Protein AF-A0A8I5ZWR5-F1 (afdb_monomer_lite)

Sequence (68 aa):
MSILRIYAREIFDSCGNPTVEVDLYTTKGLARITWTSSFQLSTAGTSHPIRCTSPSSWTTKWCLLRSL

Foldseek 3Di:
DDWDDKDKDWDADPQRWTKIWIWTQDPVGIDIDIDTDDDHDPPPDDPDPDDPPPPDPVVVVVVVVVVD

pLDDT: mean 71.49, std 20.35, range [38.41, 96.06]

Structure (mmCIF, N/CA/C/O backbone):
data_AF-A0A8I5ZWR5-F1
#
_entry.id   A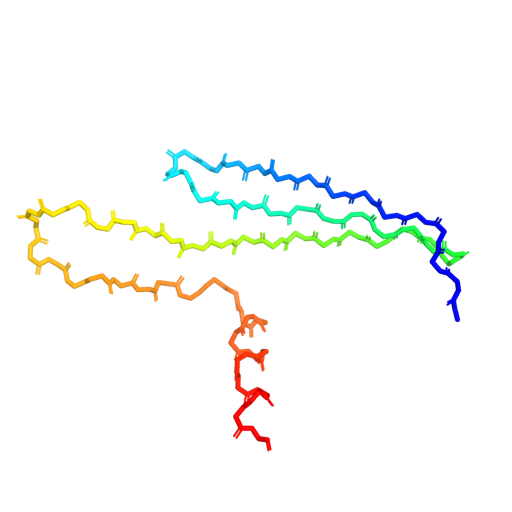F-A0A8I5ZWR5-F1
#
loop_
_atom_site.group_PDB
_atom_site.id
_atom_site.type_symbol
_atom_site.label_atom_id
_atom_site.label_alt_id
_atom_site.label_comp_id
_atom_site.label_asym_id
_atom_site.label_entity_id
_atom_site.label_seq_id
_atom_site.pdbx_PDB_ins_code
_atom_site.Cartn_x
_atom_site.Cartn_y
_atom_site.Cartn_z
_atom_site.occupancy
_atom_site.B_iso_or_equiv
_atom_site.auth_seq_id
_atom_site.auth_comp_id
_atom_site.auth_asym_id
_atom_site.auth_atom_id
_atom_site.pdbx_PDB_model_num
ATOM 1 N N . MET A 1 1 ? -17.153 -14.317 4.358 1.00 70.50 1 MET A N 1
ATOM 2 C CA . MET A 1 1 ? -16.500 -13.072 4.826 1.00 70.50 1 MET A CA 1
ATOM 3 C C . MET A 1 1 ? -16.596 -12.055 3.704 1.00 70.50 1 MET A C 1
ATOM 5 O O . MET A 1 1 ? -16.318 -12.444 2.579 1.00 70.50 1 MET A O 1
ATOM 9 N N . SER A 1 2 ? -17.013 -10.815 3.969 1.00 87.19 2 SER A N 1
ATOM 10 C CA . SER A 1 2 ? -17.075 -9.771 2.939 1.00 87.19 2 SER A CA 1
ATOM 11 C C . SER A 1 2 ? -15.810 -8.915 2.958 1.00 87.19 2 SER A C 1
ATOM 13 O O . SER A 1 2 ? -15.363 -8.445 4.008 1.00 87.19 2 SER A O 1
ATOM 15 N N . ILE A 1 3 ? -15.230 -8.734 1.774 1.00 91.00 3 ILE A N 1
ATOM 16 C CA . ILE A 1 3 ? -14.184 -7.745 1.530 1.00 91.00 3 ILE A CA 1
ATOM 17 C C . ILE A 1 3 ? -14.890 -6.408 1.327 1.00 91.00 3 ILE A C 1
ATOM 19 O O . ILE A 1 3 ? -15.800 -6.310 0.509 1.00 91.00 3 ILE A O 1
ATOM 23 N N . LEU A 1 4 ? -14.498 -5.399 2.099 1.00 95.31 4 LEU A N 1
ATOM 24 C CA . LEU A 1 4 ? -15.077 -4.063 2.022 1.00 95.31 4 LEU A CA 1
ATOM 25 C C . LEU A 1 4 ? -14.341 -3.218 0.989 1.00 95.31 4 LEU A C 1
ATOM 27 O O . LEU A 1 4 ? -14.978 -2.570 0.164 1.00 95.31 4 LEU A O 1
ATOM 31 N N . ARG A 1 5 ? -13.004 -3.189 1.067 1.00 94.38 5 ARG A N 1
ATOM 32 C CA . ARG A 1 5 ? -12.132 -2.370 0.212 1.00 94.38 5 ARG A CA 1
ATOM 33 C C . ARG A 1 5 ? -10.754 -3.007 0.088 1.00 94.38 5 ARG A C 1
ATOM 35 O O . ARG A 1 5 ? -10.304 -3.695 1.004 1.00 94.38 5 ARG A O 1
ATOM 42 N N . ILE A 1 6 ? -10.089 -2.732 -1.025 1.00 95.00 6 ILE A N 1
ATOM 43 C CA . ILE A 1 6 ? -8.697 -3.103 -1.268 1.00 95.00 6 ILE A CA 1
ATOM 44 C C . ILE A 1 6 ? -7.984 -1.843 -1.746 1.00 95.00 6 ILE A C 1
ATOM 46 O O . ILE A 1 6 ? -8.444 -1.2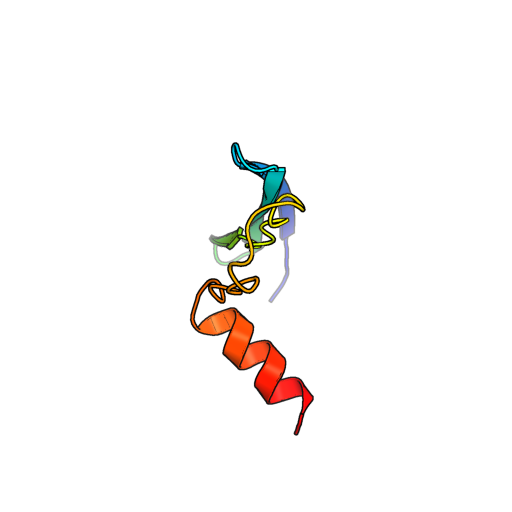07 -2.692 1.00 95.00 6 ILE A O 1
ATOM 50 N N . TYR A 1 7 ? -6.879 -1.493 -1.098 1.00 96.06 7 TYR A N 1
ATOM 51 C CA . TYR A 1 7 ? -5.966 -0.465 -1.586 1.00 96.06 7 TYR A CA 1
ATOM 52 C C . TYR A 1 7 ? -4.621 -1.114 -1.873 1.00 96.06 7 TYR A C 1
ATOM 54 O O . TYR A 1 7 ? -4.107 -1.848 -1.036 1.00 96.06 7 TYR A O 1
ATOM 62 N N . ALA A 1 8 ? -4.062 -0.843 -3.047 1.00 94.44 8 ALA A N 1
ATOM 63 C CA . ALA A 1 8 ? -2.738 -1.309 -3.423 1.00 94.44 8 ALA A CA 1
ATOM 64 C C . ALA A 1 8 ? -1.869 -0.113 -3.810 1.00 94.44 8 ALA A C 1
ATOM 66 O O . ALA A 1 8 ? -2.359 0.840 -4.421 1.00 94.44 8 ALA A O 1
ATOM 67 N N . ARG A 1 9 ? -0.591 -0.164 -3.443 1.00 93.88 9 ARG A N 1
ATOM 68 C CA . ARG A 1 9 ? 0.427 0.792 -3.882 1.00 93.88 9 ARG A CA 1
ATOM 69 C C . ARG A 1 9 ? 1.652 0.035 -4.367 1.00 93.88 9 ARG A C 1
ATOM 71 O O . ARG A 1 9 ? 2.053 -0.949 -3.752 1.00 93.88 9 ARG A O 1
ATOM 78 N N . GLU A 1 10 ? 2.219 0.502 -5.467 1.00 92.25 10 GLU A N 1
ATOM 79 C CA . GLU A 1 10 ? 3.468 -0.003 -6.021 1.00 92.25 10 GLU A CA 1
ATOM 80 C C . GLU A 1 10 ? 4.565 1.024 -5.750 1.00 92.25 10 GLU A C 1
ATOM 82 O O . GLU A 1 10 ? 4.396 2.218 -6.003 1.00 92.25 10 GLU A O 1
ATOM 87 N N . ILE A 1 11 ? 5.663 0.555 -5.169 1.00 90.75 11 ILE A N 1
ATOM 88 C CA . ILE A 1 11 ? 6.807 1.356 -4.754 1.00 90.75 11 ILE A CA 1
ATOM 89 C C . ILE A 1 11 ? 8.041 0.720 -5.377 1.00 90.75 11 ILE A C 1
ATOM 91 O O . ILE A 1 11 ? 8.310 -0.459 -5.157 1.00 90.75 11 ILE A O 1
ATOM 95 N N . PHE A 1 12 ? 8.798 1.501 -6.137 1.00 87.50 12 PHE A N 1
ATOM 96 C CA . PHE A 1 12 ? 10.068 1.051 -6.689 1.00 87.50 12 PHE A CA 1
ATOM 97 C C . PHE A 1 12 ? 11.191 1.303 -5.686 1.00 87.50 12 PHE A C 1
ATOM 99 O O . PHE A 1 12 ? 11.292 2.394 -5.119 1.00 87.50 12 PHE A O 1
ATOM 106 N N . ASP A 1 13 ? 12.031 0.294 -5.464 1.00 83.31 13 ASP A N 1
ATOM 107 C CA . ASP A 1 13 ? 13.296 0.491 -4.762 1.00 83.31 13 ASP A CA 1
ATOM 108 C C . ASP A 1 13 ? 14.311 1.238 -5.653 1.00 83.31 13 ASP A C 1
ATOM 110 O O . ASP A 1 13 ? 14.061 1.535 -6.823 1.00 83.31 13 ASP A O 1
ATOM 114 N N . SER A 1 14 ? 15.486 1.554 -5.112 1.00 86.75 14 SER A N 1
ATOM 115 C CA . SER A 1 14 ? 16.546 2.244 -5.861 1.00 86.75 14 SER A CA 1
ATOM 116 C C . SER A 1 14 ? 17.111 1.439 -7.038 1.00 86.75 14 SER A C 1
ATOM 118 O O . SER A 1 14 ? 17.760 2.016 -7.909 1.00 86.75 14 SER A O 1
ATOM 120 N N . CYS A 1 15 ? 16.884 0.124 -7.078 1.00 82.50 15 CYS A N 1
ATOM 121 C CA . CYS A 1 15 ? 17.261 -0.744 -8.190 1.00 82.50 15 CYS A CA 1
ATOM 122 C C . CYS A 1 15 ? 16.152 -0.863 -9.248 1.00 82.50 15 CYS A C 1
ATOM 124 O O . CYS A 1 15 ? 16.366 -1.513 -10.270 1.00 82.50 15 CYS A O 1
ATOM 126 N N . GLY A 1 16 ? 14.986 -0.251 -9.020 1.00 84.56 16 GLY A N 1
ATOM 127 C CA . GLY A 1 16 ? 13.826 -0.342 -9.900 1.00 84.56 16 GLY A CA 1
ATOM 128 C C . GLY A 1 16 ? 12.998 -1.614 -9.710 1.00 84.56 16 GLY A C 1
ATOM 129 O O . GLY A 1 16 ? 12.155 -1.911 -10.554 1.00 84.56 16 GLY A O 1
ATOM 130 N N . ASN A 1 17 ? 13.199 -2.372 -8.628 1.00 84.50 17 ASN A N 1
ATOM 131 C CA . ASN A 1 17 ? 12.345 -3.514 -8.330 1.00 84.50 17 ASN A CA 1
ATOM 132 C C . ASN A 1 17 ? 11.008 -3.043 -7.742 1.00 84.50 17 ASN A C 1
ATOM 134 O O . ASN A 1 17 ? 11.009 -2.279 -6.768 1.00 84.50 17 ASN A O 1
ATOM 138 N N . PRO A 1 18 ? 9.864 -3.524 -8.257 1.00 87.94 18 PRO A N 1
ATOM 139 C CA . PRO A 1 18 ? 8.580 -3.193 -7.671 1.00 87.94 18 PRO A CA 1
ATOM 140 C C . PRO A 1 18 ? 8.349 -3.961 -6.364 1.00 87.94 18 PRO A C 1
ATOM 142 O O . PRO A 1 18 ? 8.465 -5.192 -6.285 1.00 87.94 18 PRO A O 1
ATOM 145 N N . THR A 1 19 ? 7.971 -3.207 -5.338 1.00 89.38 19 THR A N 1
ATOM 146 C CA . THR A 1 19 ? 7.367 -3.682 -4.097 1.00 89.38 19 THR A CA 1
ATOM 147 C C . THR A 1 19 ? 5.910 -3.250 -4.071 1.00 89.38 19 THR A C 1
ATOM 149 O O . THR A 1 19 ? 5.600 -2.064 -4.144 1.00 89.38 19 THR A O 1
ATOM 152 N N . VAL A 1 20 ? 5.004 -4.214 -3.960 1.00 90.75 20 VAL A N 1
ATOM 153 C CA . VAL A 1 20 ? 3.564 -3.980 -3.890 1.00 90.75 20 VAL A CA 1
ATOM 154 C C . VAL A 1 20 ? 3.109 -4.135 -2.446 1.00 90.75 20 VAL A C 1
ATOM 156 O O . VAL A 1 20 ? 3.285 -5.187 -1.836 1.00 90.75 20 VAL A O 1
ATOM 159 N N . GLU A 1 21 ? 2.488 -3.100 -1.899 1.00 92.56 21 GLU A N 1
ATOM 160 C CA . GLU A 1 21 ? 1.802 -3.158 -0.610 1.00 92.56 21 GLU A CA 1
ATOM 161 C C . GLU A 1 21 ? 0.293 -3.196 -0.836 1.00 92.56 21 GLU A C 1
ATOM 163 O O . GLU A 1 21 ? -0.241 -2.426 -1.637 1.00 92.56 21 GLU A O 1
ATOM 168 N N . VAL A 1 22 ? -0.401 -4.077 -0.117 1.00 94.38 22 VAL A N 1
ATOM 169 C CA . VAL A 1 22 ? -1.847 -4.283 -0.220 1.00 94.38 22 VAL A CA 1
ATOM 170 C C . VAL A 1 22 ? -2.490 -4.184 1.161 1.00 94.38 22 VAL A C 1
ATOM 172 O O . VAL A 1 22 ? -2.193 -4.975 2.057 1.00 94.38 22 VAL A O 1
ATOM 175 N N . ASP A 1 23 ? -3.426 -3.247 1.297 1.00 94.06 23 ASP A N 1
ATOM 176 C CA . ASP A 1 23 ? -4.293 -3.066 2.458 1.00 94.06 23 ASP A CA 1
ATOM 177 C C . ASP A 1 23 ? -5.680 -3.667 2.148 1.00 94.06 23 ASP A C 1
ATOM 179 O O . ASP A 1 23 ? -6.440 -3.144 1.326 1.00 94.06 23 ASP A O 1
ATOM 183 N N . LEU A 1 24 ? -6.026 -4.769 2.818 1.00 94.75 24 LEU A N 1
ATOM 184 C CA . LEU A 1 24 ? -7.302 -5.477 2.707 1.00 94.75 24 LEU A CA 1
ATOM 185 C C . LEU A 1 24 ? -8.217 -5.117 3.884 1.00 94.75 24 LEU A C 1
ATOM 187 O O . LEU A 1 24 ? -7.981 -5.524 5.023 1.00 94.75 24 LEU A O 1
ATOM 191 N N . TYR A 1 25 ? -9.302 -4.398 3.606 1.00 95.00 25 TYR A N 1
ATOM 192 C CA . TYR A 1 25 ? -10.315 -4.048 4.597 1.00 95.00 25 TYR A CA 1
ATOM 193 C C . TYR A 1 25 ? -11.432 -5.088 4.585 1.00 95.00 25 TYR A C 1
ATOM 195 O O . TYR A 1 25 ? -12.130 -5.265 3.585 1.00 95.00 25 TYR A O 1
ATOM 203 N N . THR A 1 26 ? -11.636 -5.750 5.717 1.00 94.44 26 THR A N 1
ATOM 204 C CA . THR A 1 26 ? -12.734 -6.695 5.943 1.00 94.44 26 THR A CA 1
ATOM 205 C C . THR A 1 26 ? -13.618 -6.212 7.084 1.00 94.44 26 THR A C 1
ATOM 207 O O . THR A 1 26 ? -13.227 -5.346 7.865 1.00 94.44 26 THR A O 1
ATOM 210 N N . THR A 1 27 ? -14.792 -6.820 7.247 1.00 93.81 27 THR A N 1
ATOM 211 C CA . THR A 1 27 ? -15.639 -6.571 8.427 1.00 93.81 27 THR A CA 1
ATOM 212 C C . THR A 1 27 ? -14.963 -6.928 9.754 1.00 93.81 27 THR A C 1
ATOM 214 O O . THR A 1 27 ? -15.389 -6.443 10.795 1.00 93.81 27 THR A O 1
ATOM 217 N N . LYS A 1 28 ? -13.904 -7.751 9.733 1.00 92.00 28 LYS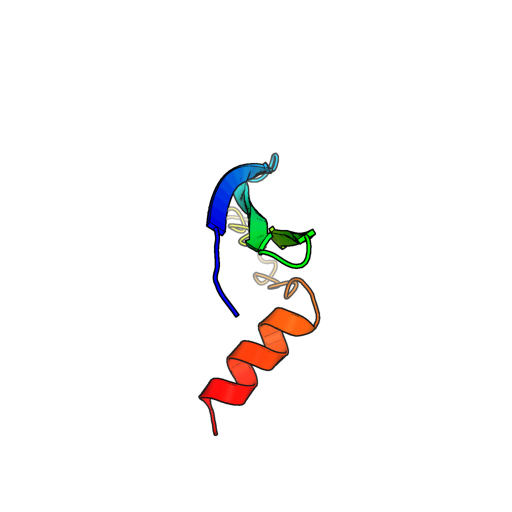 A N 1
ATOM 218 C CA . LYS A 1 28 ? -13.116 -8.115 10.919 1.00 92.00 28 LYS A CA 1
ATOM 219 C C . LYS A 1 28 ? -11.971 -7.145 11.217 1.00 92.00 28 LYS A C 1
ATOM 221 O O . LYS A 1 28 ? -11.379 -7.237 12.285 1.00 92.00 28 LYS A O 1
ATOM 226 N N . GLY A 1 29 ? -11.637 -6.255 10.282 1.00 90.81 29 GLY A N 1
ATOM 227 C CA . GLY A 1 29 ? -10.505 -5.341 10.393 1.00 90.81 29 GLY A CA 1
ATOM 228 C C . GLY A 1 29 ? -9.645 -5.285 9.132 1.00 90.81 29 GLY A C 1
ATOM 229 O O . GLY A 1 29 ? -10.013 -5.797 8.070 1.00 90.81 29 GLY A O 1
ATOM 230 N N . LEU A 1 30 ? -8.495 -4.632 9.274 1.00 90.62 30 LEU A N 1
ATOM 231 C CA . LEU A 1 30 ? -7.508 -4.389 8.225 1.00 90.62 30 LEU A CA 1
ATOM 232 C C . LEU A 1 30 ? -6.401 -5.450 8.279 1.00 90.62 30 LEU A C 1
ATOM 234 O O . LEU A 1 30 ? -5.776 -5.637 9.320 1.00 90.62 30 LEU A O 1
ATOM 238 N N . ALA A 1 31 ? -6.122 -6.091 7.147 1.00 89.62 31 ALA A N 1
ATOM 239 C CA . ALA A 1 31 ? -4.919 -6.889 6.939 1.00 89.62 31 ALA A CA 1
ATOM 240 C C . ALA A 1 31 ? -3.998 -6.159 5.954 1.00 89.62 31 ALA A C 1
ATOM 242 O O . ALA A 1 31 ? -4.459 -5.721 4.903 1.00 89.62 31 ALA A O 1
ATOM 243 N N . ARG A 1 32 ? -2.710 -6.028 6.284 1.00 89.19 32 ARG A N 1
ATOM 244 C CA . ARG A 1 32 ? -1.698 -5.458 5.383 1.00 89.19 32 ARG A CA 1
ATOM 245 C C . ARG A 1 32 ? -0.714 -6.527 4.961 1.00 89.19 32 ARG A C 1
ATOM 247 O O . ARG A 1 32 ? -0.271 -7.310 5.799 1.00 89.19 32 ARG A O 1
ATOM 254 N N . ILE A 1 33 ? -0.373 -6.543 3.681 1.00 89.81 33 ILE A N 1
ATOM 255 C CA . ILE A 1 33 ? 0.615 -7.458 3.114 1.00 89.81 33 ILE A CA 1
ATOM 256 C C . ILE A 1 33 ? 1.557 -6.646 2.233 1.00 89.81 33 ILE A C 1
ATOM 258 O O . ILE A 1 33 ? 1.104 -5.872 1.396 1.00 89.81 33 ILE A O 1
ATOM 262 N N . THR A 1 34 ? 2.858 -6.859 2.395 1.00 87.88 34 THR A N 1
ATOM 263 C CA . THR A 1 34 ? 3.891 -6.300 1.518 1.00 87.88 34 THR A CA 1
ATOM 264 C C . THR A 1 34 ? 4.528 -7.432 0.728 1.00 87.88 34 THR A C 1
ATOM 266 O O . THR A 1 34 ? 4.871 -8.473 1.292 1.00 87.88 34 THR A O 1
ATOM 269 N N . TRP A 1 35 ? 4.684 -7.231 -0.575 1.00 86.00 35 TRP A N 1
ATOM 270 C CA . TRP A 1 35 ? 5.303 -8.176 -1.488 1.00 86.00 35 TRP A CA 1
ATOM 271 C C . TRP A 1 35 ? 6.381 -7.492 -2.317 1.00 86.00 35 TRP A C 1
ATOM 273 O O . TRP A 1 35 ? 6.089 -6.637 -3.147 1.00 86.00 35 TRP A O 1
ATOM 283 N N . THR A 1 36 ? 7.629 -7.903 -2.131 1.00 80.94 36 THR A N 1
ATOM 284 C CA . THR A 1 36 ? 8.768 -7.386 -2.893 1.00 80.94 36 THR A CA 1
ATOM 285 C C . THR A 1 36 ? 9.163 -8.389 -3.965 1.00 80.94 36 THR A C 1
ATOM 287 O O . THR A 1 36 ? 9.466 -9.544 -3.658 1.00 80.94 36 THR A O 1
ATOM 290 N N . SER A 1 37 ? 9.185 -7.955 -5.224 1.00 73.94 37 SER A N 1
ATOM 291 C CA . SER A 1 37 ? 9.895 -8.694 -6.268 1.00 73.94 37 SER A CA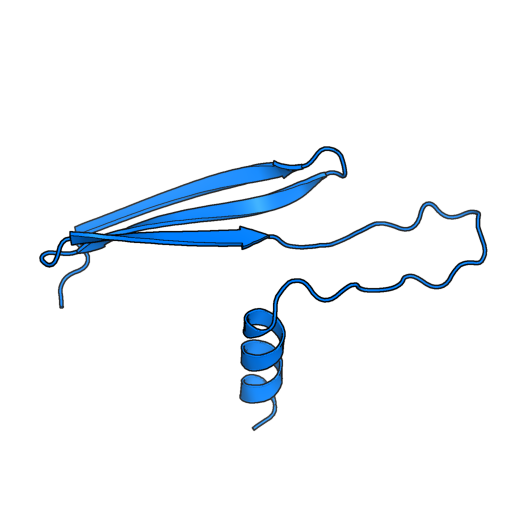 1
ATOM 292 C C . SER A 1 37 ? 11.381 -8.325 -6.212 1.00 73.94 37 SER A C 1
ATOM 294 O O . SER A 1 37 ? 11.714 -7.170 -5.981 1.00 73.94 37 SER A O 1
ATOM 296 N N . SER A 1 38 ? 12.289 -9.289 -6.361 1.00 66.12 38 SER A N 1
ATOM 297 C CA . SER A 1 38 ? 13.731 -9.035 -6.488 1.00 66.12 38 SER A CA 1
ATOM 298 C C . SER A 1 38 ? 14.173 -9.428 -7.897 1.00 66.12 38 SER A C 1
ATOM 300 O O . SER A 1 38 ? 14.558 -10.569 -8.148 1.00 66.12 38 SER A O 1
ATOM 302 N N . PHE A 1 39 ? 14.079 -8.501 -8.852 1.00 62.53 39 PHE A N 1
ATOM 303 C CA . PHE A 1 39 ? 14.556 -8.703 -10.220 1.00 62.53 39 PHE A CA 1
ATOM 304 C C . PHE A 1 39 ? 15.758 -7.799 -10.514 1.00 62.53 39 PHE A C 1
ATOM 306 O O . PHE A 1 39 ? 15.652 -6.717 -11.083 1.00 62.53 39 PHE A O 1
ATOM 313 N N . GLN A 1 40 ? 16.944 -8.261 -10.126 1.00 56.84 40 GLN A N 1
ATOM 314 C CA . GLN A 1 40 ? 18.186 -7.548 -10.404 1.00 56.84 40 GLN A CA 1
ATOM 315 C C . GLN A 1 40 ? 18.640 -7.873 -11.836 1.00 56.84 40 GLN A C 1
ATOM 317 O O . GLN A 1 40 ? 19.108 -8.980 -12.105 1.00 56.84 40 GLN A O 1
ATOM 322 N N . LEU A 1 41 ? 18.521 -6.914 -12.759 1.00 51.03 41 LEU A N 1
ATOM 323 C CA . LEU A 1 41 ? 19.216 -6.974 -14.047 1.00 51.03 41 LEU A CA 1
ATOM 324 C C . LEU A 1 41 ? 20.720 -6.909 -13.762 1.00 51.03 41 LEU A C 1
ATOM 326 O O . LEU A 1 41 ? 21.239 -5.845 -13.432 1.00 51.03 41 LEU A O 1
ATOM 330 N N . SER A 1 42 ? 21.435 -8.034 -13.860 1.00 52.22 42 SER A N 1
ATOM 331 C CA . SER A 1 42 ? 22.897 -7.987 -13.847 1.00 52.22 42 SER A CA 1
ATOM 332 C C . SER A 1 42 ? 23.337 -7.231 -15.096 1.00 52.22 42 SER A C 1
ATOM 334 O O . SER A 1 42 ? 23.175 -7.725 -16.215 1.00 52.22 42 SER A O 1
ATOM 336 N N . THR A 1 43 ? 23.845 -6.017 -14.915 1.00 51.34 43 THR A N 1
ATOM 337 C CA . THR A 1 43 ? 24.381 -5.191 -15.991 1.00 51.34 43 THR A CA 1
ATOM 338 C C . THR A 1 43 ? 25.397 -6.011 -16.781 1.00 51.34 43 THR A C 1
ATOM 340 O O . THR A 1 43 ? 26.378 -6.508 -16.228 1.00 51.34 43 THR A O 1
ATOM 343 N N . ALA A 1 44 ? 25.116 -6.201 -18.069 1.00 48.19 44 ALA A N 1
ATOM 344 C CA . ALA A 1 44 ? 25.943 -6.949 -19.001 1.00 48.19 44 ALA A CA 1
ATOM 345 C C . ALA A 1 44 ? 27.392 -6.429 -18.974 1.00 48.19 44 ALA A C 1
ATOM 347 O O . ALA A 1 44 ? 27.665 -5.330 -19.450 1.00 48.19 44 ALA A O 1
ATOM 348 N N . GLY A 1 45 ? 28.318 -7.199 -18.398 1.00 50.50 45 GLY A N 1
ATOM 349 C CA . GLY A 1 45 ? 29.744 -6.859 -18.423 1.00 50.50 45 GLY A CA 1
ATOM 350 C C . GLY A 1 45 ? 30.611 -7.561 -17.382 1.00 50.50 45 GLY A C 1
ATOM 351 O O . GLY A 1 45 ? 31.794 -7.771 -17.630 1.00 50.50 45 GLY A O 1
ATOM 352 N N . THR A 1 46 ? 30.051 -7.989 -16.251 1.00 47.66 46 THR A N 1
ATOM 353 C CA . THR A 1 46 ? 30.782 -8.801 -15.270 1.00 47.66 46 THR A CA 1
ATOM 354 C C . THR A 1 46 ? 30.226 -10.217 -15.267 1.00 47.66 46 THR A C 1
ATOM 356 O O . THR A 1 46 ? 29.033 -10.447 -15.115 1.00 47.66 46 THR A O 1
ATOM 359 N N . SER A 1 47 ? 31.112 -11.185 -15.483 1.00 50.59 47 SER A N 1
ATOM 360 C CA . SER A 1 47 ? 30.882 -12.630 -15.632 1.00 50.59 47 SER A CA 1
ATOM 361 C C . SER A 1 47 ? 30.337 -13.334 -14.379 1.00 50.59 47 SER A C 1
ATOM 363 O O . SER A 1 47 ? 30.597 -14.515 -14.155 1.00 50.59 47 SER A O 1
ATOM 365 N N . HIS A 1 48 ? 29.618 -12.624 -13.514 1.00 49.09 48 HIS A N 1
ATOM 366 C CA . HIS A 1 48 ? 29.014 -13.202 -12.326 1.00 49.09 48 HIS A CA 1
ATOM 367 C C . HIS A 1 48 ? 27.603 -13.683 -12.685 1.00 49.09 48 HIS A C 1
ATOM 369 O O . HIS A 1 48 ? 26.796 -12.884 -13.162 1.00 49.09 48 HIS A O 1
ATOM 375 N N . PRO A 1 49 ? 27.292 -14.981 -12.508 1.00 41.56 49 PRO A N 1
ATOM 376 C CA . PRO A 1 49 ? 25.978 -15.509 -12.841 1.00 41.56 49 PRO A CA 1
ATOM 377 C C . PRO A 1 49 ? 24.903 -14.775 -12.038 1.00 41.56 49 PRO A C 1
ATOM 379 O O . PRO A 1 49 ? 25.041 -14.599 -10.825 1.00 41.56 49 PRO A O 1
ATOM 382 N N . ILE A 1 50 ? 23.837 -14.370 -12.736 1.00 47.84 50 ILE A N 1
ATOM 383 C CA . ILE A 1 50 ? 22.602 -13.808 -12.178 1.00 47.84 50 ILE A CA 1
ATOM 384 C C . ILE A 1 50 ? 22.156 -14.706 -11.025 1.00 47.84 50 ILE A C 1
ATOM 386 O O . ILE A 1 50 ? 21.647 -15.808 -11.234 1.00 47.84 50 ILE A O 1
ATOM 390 N N . ARG A 1 51 ? 22.385 -14.263 -9.788 1.00 43.84 51 ARG A N 1
ATOM 391 C CA . ARG A 1 51 ? 21.953 -14.997 -8.605 1.00 43.84 51 ARG A CA 1
ATOM 392 C C . ARG A 1 51 ? 20.590 -14.456 -8.221 1.00 43.84 51 ARG A C 1
ATOM 394 O O . ARG A 1 51 ? 20.494 -13.424 -7.567 1.00 43.84 51 ARG A O 1
ATOM 401 N N . CYS A 1 52 ? 19.541 -15.159 -8.634 1.00 40.59 52 CYS A N 1
ATOM 402 C CA . CYS A 1 52 ? 18.203 -14.953 -8.101 1.00 40.59 52 CYS A CA 1
ATOM 403 C C . CYS A 1 52 ? 18.257 -15.203 -6.587 1.00 40.59 52 CYS A C 1
ATOM 405 O O . CYS A 1 52 ? 18.222 -16.348 -6.138 1.00 40.59 52 CYS A O 1
ATOM 407 N N . THR A 1 53 ? 18.385 -14.155 -5.777 1.00 51.66 53 THR A N 1
ATOM 408 C CA . THR A 1 53 ? 18.086 -14.251 -4.351 1.00 51.66 53 THR A CA 1
ATOM 409 C C . THR A 1 53 ? 16.566 -14.257 -4.238 1.00 51.66 53 THR A C 1
ATOM 411 O O . THR A 1 53 ? 15.916 -13.214 -4.241 1.00 51.66 53 THR A O 1
ATOM 414 N N . SER A 1 54 ? 15.984 -15.460 -4.250 1.00 45.44 54 SER A N 1
ATOM 415 C CA . SER A 1 54 ? 14.544 -15.671 -4.090 1.00 45.44 54 SER A CA 1
ATOM 416 C C . SER A 1 54 ? 14.034 -14.884 -2.874 1.00 45.44 54 SER A C 1
ATOM 418 O O . SER A 1 54 ? 14.510 -15.126 -1.759 1.00 45.44 54 SER A O 1
ATOM 420 N N . PRO A 1 55 ? 13.094 -13.940 -3.051 1.00 55.34 55 PRO A N 1
ATOM 421 C CA . PRO A 1 55 ? 12.634 -13.109 -1.960 1.00 55.34 55 PRO A CA 1
ATOM 422 C C . PRO A 1 55 ? 11.568 -13.879 -1.184 1.00 55.34 55 PRO A C 1
ATOM 424 O O . PRO A 1 55 ? 10.491 -14.178 -1.694 1.00 55.34 55 PRO A O 1
ATOM 427 N N . SER A 1 56 ? 11.868 -14.159 0.083 1.00 49.53 56 SER A N 1
ATOM 428 C CA . SER A 1 56 ? 10.968 -14.706 1.108 1.00 49.53 56 SER A CA 1
ATOM 429 C C . SER A 1 56 ? 10.409 -16.120 0.857 1.00 49.53 56 SER A C 1
ATOM 431 O O . SER A 1 56 ? 9.984 -16.490 -0.230 1.00 49.53 56 SER A O 1
ATOM 433 N N . SER A 1 57 ? 10.352 -16.935 1.911 1.00 55.19 57 SER A N 1
ATOM 434 C CA . SER A 1 57 ? 9.942 -18.352 1.881 1.00 55.19 57 SER A CA 1
ATOM 435 C C . SER A 1 57 ? 8.531 -18.633 1.334 1.00 55.19 57 SER A C 1
ATOM 437 O O . SER A 1 57 ? 8.183 -19.787 1.081 1.00 55.19 57 SER A O 1
ATOM 439 N N . TRP A 1 58 ? 7.708 -17.602 1.144 1.00 49.09 58 TRP A N 1
ATOM 440 C CA . TRP A 1 58 ? 6.308 -17.733 0.754 1.00 49.09 58 TRP A CA 1
ATOM 441 C C . TRP A 1 58 ? 6.164 -17.768 -0.770 1.00 49.09 58 TRP A C 1
ATOM 443 O O . TRP A 1 58 ? 5.387 -18.580 -1.268 1.00 49.09 58 TRP A O 1
ATOM 453 N N . THR A 1 59 ? 6.963 -16.994 -1.519 1.00 49.47 59 THR A N 1
ATOM 454 C CA . THR A 1 59 ? 7.006 -17.058 -2.996 1.00 49.47 59 THR A CA 1
ATOM 455 C C . THR A 1 59 ? 7.360 -18.465 -3.478 1.00 49.47 59 THR A C 1
ATOM 457 O O . THR A 1 59 ? 6.667 -19.030 -4.324 1.00 49.47 59 THR A O 1
ATOM 460 N N . THR A 1 60 ? 8.380 -19.083 -2.870 1.00 50.03 60 THR A N 1
ATOM 461 C CA . THR A 1 60 ? 8.819 -20.447 -3.195 1.00 50.03 60 THR A CA 1
ATOM 462 C C . THR A 1 60 ? 7.708 -21.468 -2.962 1.00 50.03 60 THR A C 1
ATOM 464 O O . THR A 1 60 ? 7.539 -22.389 -3.759 1.00 50.03 60 THR A O 1
ATOM 467 N N . LYS A 1 61 ? 6.902 -21.288 -1.905 1.00 48.59 61 LYS A N 1
ATOM 468 C CA . LYS A 1 61 ? 5.773 -22.177 -1.609 1.00 48.59 61 LYS A CA 1
ATOM 469 C C . LYS A 1 61 ? 4.671 -22.088 -2.670 1.00 48.59 61 LYS A C 1
ATOM 471 O O . LYS A 1 61 ? 4.126 -23.121 -3.048 1.00 48.59 61 LYS A O 1
ATOM 476 N N . TRP A 1 62 ? 4.379 -20.888 -3.178 1.00 38.41 62 TRP A N 1
ATOM 477 C CA . TRP A 1 62 ? 3.408 -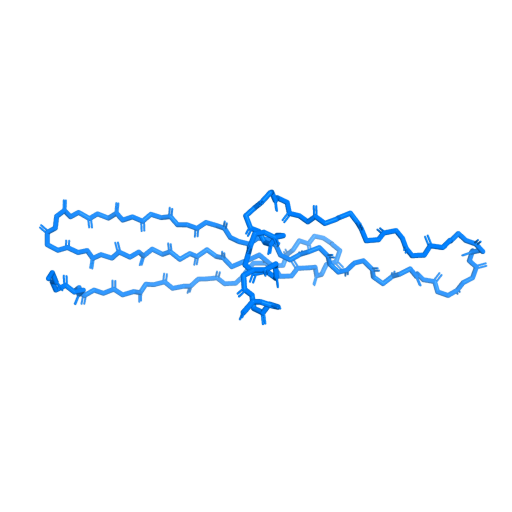20.697 -4.263 1.00 38.41 62 TRP A CA 1
ATOM 478 C C . TRP A 1 62 ? 3.884 -21.295 -5.594 1.00 38.41 62 TRP A C 1
ATOM 480 O O . TRP A 1 62 ? 3.081 -21.906 -6.295 1.00 38.41 62 TRP A O 1
ATOM 490 N N . CYS A 1 63 ? 5.178 -21.194 -5.923 1.00 46.16 63 CYS A N 1
ATOM 491 C CA . CYS A 1 63 ? 5.730 -21.862 -7.107 1.00 46.16 63 CYS A CA 1
ATOM 492 C C . CYS A 1 63 ? 5.678 -23.393 -6.995 1.00 46.16 63 CYS A C 1
ATOM 494 O O . CYS A 1 63 ? 5.285 -24.054 -7.952 1.00 46.16 63 CYS A O 1
ATOM 496 N N . LEU A 1 64 ? 6.027 -23.959 -5.833 1.00 50.12 64 LEU A N 1
ATOM 497 C CA . LEU A 1 64 ? 6.001 -25.413 -5.628 1.00 50.12 64 LEU A CA 1
ATOM 498 C C . LEU A 1 64 ? 4.583 -25.992 -5.683 1.00 50.12 64 LEU A C 1
ATOM 500 O O . LEU A 1 64 ? 4.393 -27.058 -6.260 1.00 50.12 64 LEU A O 1
ATOM 504 N N . LEU A 1 65 ? 3.581 -25.287 -5.146 1.00 50.03 65 LEU A N 1
ATOM 505 C CA . LEU A 1 65 ? 2.198 -25.773 -5.169 1.00 50.03 65 LEU A CA 1
ATOM 506 C C . LEU A 1 65 ? 1.606 -25.823 -6.586 1.00 50.03 65 LEU A C 1
ATOM 508 O O . LEU A 1 65 ? 0.671 -26.571 -6.820 1.00 50.03 65 LEU A O 1
ATOM 512 N N . ARG A 1 66 ? 2.144 -25.051 -7.538 1.00 47.97 66 ARG A N 1
ATOM 513 C CA . ARG A 1 66 ? 1.680 -25.074 -8.934 1.00 47.97 66 ARG A CA 1
ATOM 514 C C . ARG A 1 66 ? 2.243 -26.243 -9.748 1.00 47.97 66 ARG A C 1
ATOM 516 O O . ARG A 1 66 ? 1.816 -26.428 -10.882 1.00 47.97 66 ARG A O 1
ATOM 523 N N . SER A 1 67 ? 3.212 -26.980 -9.201 1.00 53.97 67 SER A N 1
ATOM 524 C CA . SER A 1 67 ? 3.798 -28.165 -9.838 1.00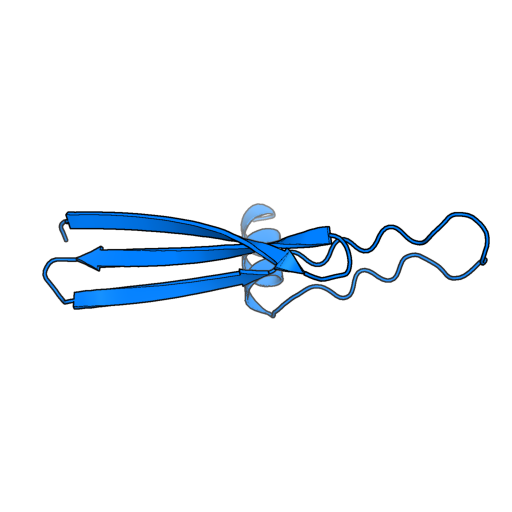 53.97 67 SER A CA 1
ATOM 525 C C . SER A 1 67 ? 3.156 -29.483 -9.384 1.00 53.97 67 SER A C 1
ATOM 527 O O . SER A 1 67 ? 3.567 -30.536 -9.874 1.00 53.97 67 SER A O 1
ATOM 529 N N . LEU A 1 68 ? 2.200 -29.435 -8.451 1.00 52.88 68 LEU A N 1
ATOM 530 C CA . LEU A 1 68 ? 1.370 -30.568 -8.033 1.00 52.88 68 LEU A CA 1
ATOM 531 C C . LEU A 1 68 ? -0.033 -30.410 -8.624 1.00 52.88 68 LEU A C 1
ATOM 533 O O . LEU A 1 68 ? -0.608 -31.449 -9.008 1.00 52.88 68 LEU A O 1
#

Secondary structure (DSSP, 8-state):
--EEEEEEEEEE-TT--EEEEEEEEETTEEEEEEEE-------TTS---------SHHHHHHHHHTT-

Radius of gyration: 16.35 Å; chains: 1; bounding box: 48×33×30 Å